Protein AF-A0AAJ1WR06-F1 (afdb_monomer)

Sequence (76 aa):
MTFETLCKQVAHLLDEPEATISETENLLDRGLDSIRMMSLVESWRQDGVEVDFITLAENPTLSHWWELISSAKRHA

Foldseek 3Di:
DDLVVLLVLLCVQLVHDSVPADQQDQSVVSVDDLVSLVVVCVVCVVVVFHDDSVQCNVRVGSNSVNVSRVVSVVVD

Solvent-accessible surface area (backbone atoms only — not comparable to full-atom values): 4466 Å² total; per-residue (Å²): 143,54,69,69,59,51,45,47,52,52,18,60,74,57,76,43,61,53,90,75,60,59,48,83,41,57,40,55,83,70,63,50,48,72,69,61,50,51,54,50,44,52,53,36,43,75,73,70,35,77,69,55,68,66,67,42,65,76,46,42,18,53,53,56,48,46,52,52,51,60,50,39,61,73,78,110

Secondary structure (DSSP, 8-state):
--HHHHHHHHHHHHTS-GGG--TTS-TTTTT--HHHHHHHHHHHHHTT----HHHHHHS--HHHHHHHHHHHGGG-

Organism: NCBI:txid1553429

Radius of gyration: 11.36 Å; Cα contacts (8 Å, |Δi|>4): 67; chains: 1; bounding box: 27×22×30 Å

pLDDT: mean 89.04, std 8.28, range [45.12, 94.5]

Mean predicted aligned error: 3.72 Å

InterPro domains:
  IPR009081 Phosphopantetheine binding ACP domain [PF00550] (5-64)
  IPR009081 Phosphopantetheine binding ACP domain [PS50075] (1-73)
  IPR036736 ACP-like superfamily [G3DSA:1.10.1200.10] (1-73)
  IPR036736 ACP-like superfamily [SSF47336] (2-69)

Structure (mmCIF, N/CA/C/O backbone):
data_AF-A0AAJ1WR06-F1
#
_entry.id   AF-A0AAJ1WR06-F1
#
loop_
_atom_site.group_PDB
_atom_site.id
_atom_site.type_symbol
_atom_site.label_atom_id
_atom_site.label_alt_id
_atom_site.label_comp_id
_atom_site.label_asym_id
_atom_site.label_entity_id
_atom_site.label_seq_id
_atom_site.pdbx_PDB_ins_code
_atom_site.Cartn_x
_atom_site.Cartn_y
_atom_site.Cartn_z
_atom_site.occupancy
_atom_site.B_iso_or_equiv
_atom_site.auth_seq_id
_atom_site.auth_comp_id
_atom_site.auth_asym_id
_atom_site.auth_atom_id
_atom_site.pdbx_PDB_model_num
ATOM 1 N N . MET A 1 1 ? -12.478 -2.315 2.894 1.00 84.06 1 MET A N 1
ATOM 2 C CA . MET A 1 1 ? -11.403 -3.025 2.149 1.00 84.06 1 MET A CA 1
ATOM 3 C C . MET A 1 1 ? -11.301 -4.561 2.339 1.00 84.06 1 MET A C 1
ATOM 5 O O . MET A 1 1 ? -11.663 -5.047 3.413 1.00 84.06 1 MET A O 1
ATOM 9 N N . THR A 1 2 ? -10.794 -5.278 1.310 1.00 90.56 2 THR A N 1
ATOM 10 C CA . THR A 1 2 ? -10.360 -6.707 1.244 1.00 90.56 2 THR A CA 1
ATOM 11 C C . THR A 1 2 ? -8.887 -6.824 0.785 1.00 90.56 2 THR A C 1
ATOM 13 O O . THR A 1 2 ? -8.356 -5.842 0.267 1.00 90.56 2 THR A O 1
ATOM 16 N N . PHE A 1 3 ? -8.238 -7.994 0.926 1.00 90.75 3 PHE A N 1
ATOM 17 C CA . PHE A 1 3 ? -6.837 -8.202 0.501 1.00 90.75 3 PHE A CA 1
ATOM 18 C C . PHE A 1 3 ? -6.636 -7.996 -1.006 1.00 90.75 3 PHE A C 1
ATOM 20 O O . PHE A 1 3 ? -5.723 -7.294 -1.423 1.00 90.75 3 PHE A O 1
ATOM 27 N N . GLU A 1 4 ? -7.550 -8.520 -1.822 1.00 91.19 4 GLU A N 1
ATOM 28 C CA . GLU A 1 4 ? -7.532 -8.335 -3.278 1.00 91.19 4 GLU A CA 1
ATOM 29 C C . GLU A 1 4 ? -7.574 -6.847 -3.663 1.00 91.19 4 GLU A C 1
ATOM 31 O O . GLU A 1 4 ? -6.826 -6.392 -4.522 1.00 91.19 4 GLU A O 1
ATOM 36 N N . THR A 1 5 ? -8.379 -6.047 -2.952 1.00 91.19 5 THR A N 1
ATOM 37 C CA . THR A 1 5 ? -8.449 -4.593 -3.173 1.00 91.19 5 THR A CA 1
ATOM 38 C C . THR A 1 5 ? -7.139 -3.895 -2.798 1.00 91.19 5 THR A C 1
ATOM 40 O O . THR A 1 5 ? -6.751 -2.926 -3.449 1.00 91.19 5 THR A O 1
ATOM 43 N N . LEU A 1 6 ? -6.456 -4.357 -1.746 1.00 92.25 6 LEU A N 1
ATOM 44 C CA . LEU A 1 6 ? -5.145 -3.843 -1.343 1.00 92.25 6 LEU A CA 1
ATOM 45 C C . LEU A 1 6 ? -4.086 -4.154 -2.411 1.00 92.25 6 LEU A C 1
ATOM 47 O O . LEU A 1 6 ? -3.414 -3.238 -2.881 1.00 92.25 6 LEU A O 1
ATOM 51 N N . CYS A 1 7 ? -3.989 -5.418 -2.833 1.00 93.00 7 CYS A N 1
ATOM 52 C CA . CYS A 1 7 ? -3.051 -5.845 -3.871 1.00 93.00 7 CYS A CA 1
ATOM 53 C C . CYS A 1 7 ? -3.288 -5.075 -5.176 1.00 93.00 7 CYS A C 1
ATOM 55 O O . CYS A 1 7 ? -2.359 -4.491 -5.727 1.00 93.00 7 CYS A O 1
ATOM 57 N N . LYS A 1 8 ? -4.549 -4.948 -5.603 1.00 92.94 8 LYS A N 1
ATOM 58 C CA . LYS A 1 8 ? -4.927 -4.193 -6.801 1.00 92.94 8 LYS A CA 1
ATOM 59 C C . LYS A 1 8 ? -4.531 -2.716 -6.743 1.00 92.94 8 LYS A C 1
ATOM 61 O O . LYS A 1 8 ? -4.087 -2.171 -7.749 1.00 92.94 8 LYS A O 1
ATOM 66 N N . GLN A 1 9 ? -4.688 -2.058 -5.592 1.00 92.50 9 GLN A N 1
ATOM 67 C CA . GLN A 1 9 ? -4.256 -0.666 -5.419 1.00 92.50 9 GLN A CA 1
ATOM 68 C C . GLN A 1 9 ? -2.740 -0.525 -5.575 1.00 92.50 9 GLN A C 1
ATOM 70 O O . GLN A 1 9 ? -2.276 0.366 -6.279 1.00 92.50 9 GLN A O 1
ATOM 75 N N . VAL A 1 10 ? -1.972 -1.415 -4.947 1.00 92.62 10 VAL A N 1
ATOM 76 C CA . VAL A 1 10 ? -0.507 -1.401 -5.023 1.00 92.62 10 VAL A CA 1
ATOM 77 C C . VAL A 1 10 ? -0.020 -1.726 -6.434 1.00 92.62 10 VAL A C 1
ATOM 79 O O . VAL A 1 10 ? 0.802 -0.991 -6.973 1.00 92.62 10 VAL A O 1
ATOM 82 N N . ALA A 1 11 ? -0.581 -2.757 -7.063 1.00 93.19 11 ALA A N 1
ATOM 83 C CA . ALA A 1 11 ? -0.296 -3.143 -8.441 1.00 93.19 11 ALA A CA 1
ATOM 84 C C . ALA A 1 11 ? -0.560 -1.983 -9.419 1.00 93.19 11 ALA A C 1
ATOM 86 O O . ALA A 1 11 ? 0.290 -1.649 -10.240 1.00 93.19 11 ALA A O 1
ATOM 87 N N . HIS A 1 12 ? -1.688 -1.280 -9.258 1.00 92.19 12 HIS A N 1
ATOM 88 C CA . HIS A 1 12 ? -2.003 -0.094 -10.055 1.00 92.19 12 HIS A CA 1
ATOM 89 C C . HIS A 1 12 ? -0.997 1.050 -9.857 1.00 92.19 12 HIS A C 1
ATOM 91 O O . HIS A 1 12 ? -0.654 1.734 -10.815 1.00 92.19 12 HIS A O 1
ATOM 97 N N . LEU A 1 13 ? -0.507 1.260 -8.632 1.00 91.06 13 LEU A N 1
ATOM 98 C CA . LEU A 1 13 ? 0.499 2.287 -8.351 1.00 91.06 13 LEU A CA 1
ATOM 99 C C . LEU A 1 13 ? 1.867 1.944 -8.944 1.00 91.06 13 LEU A C 1
ATOM 101 O O . LEU A 1 13 ? 2.584 2.851 -9.357 1.00 91.06 13 LEU A O 1
ATOM 105 N N . LEU A 1 14 ? 2.216 0.660 -8.986 1.00 90.81 14 LEU A N 1
ATOM 106 C CA . LEU A 1 14 ? 3.457 0.155 -9.572 1.00 90.81 14 LEU A CA 1
ATOM 107 C C . LEU A 1 14 ? 3.386 -0.006 -11.099 1.00 90.81 14 LEU A C 1
ATOM 109 O O . LEU A 1 14 ? 4.418 -0.228 -11.721 1.00 90.81 14 LEU A O 1
ATOM 113 N N . ASP A 1 15 ? 2.202 0.156 -11.700 1.00 91.06 15 ASP A N 1
ATOM 114 C CA . ASP A 1 15 ? 1.931 -0.158 -13.113 1.00 91.06 15 ASP A CA 1
ATOM 115 C C . ASP A 1 15 ? 2.279 -1.622 -13.462 1.00 91.06 15 ASP A C 1
ATOM 117 O O . ASP A 1 15 ? 2.709 -1.957 -14.563 1.00 91.06 15 ASP A O 1
ATOM 121 N N . GLU A 1 16 ? 2.088 -2.517 -12.491 1.00 91.44 16 GLU A N 1
ATOM 122 C CA . GLU A 1 16 ? 2.374 -3.945 -12.597 1.00 91.44 16 GLU A CA 1
ATOM 123 C C . GLU A 1 16 ? 1.086 -4.774 -12.454 1.00 91.44 16 GLU A C 1
ATOM 125 O O . GLU A 1 16 ? 0.111 -4.333 -11.840 1.00 91.44 16 GLU A O 1
ATOM 130 N N . PRO A 1 17 ? 1.039 -5.997 -13.005 1.00 90.12 17 PRO A N 1
ATOM 131 C CA . PRO A 1 17 ? -0.057 -6.920 -12.735 1.00 90.12 17 PRO A CA 1
ATOM 132 C C . PRO A 1 17 ? -0.013 -7.436 -11.286 1.00 90.12 17 PRO A C 1
ATOM 134 O O . PRO A 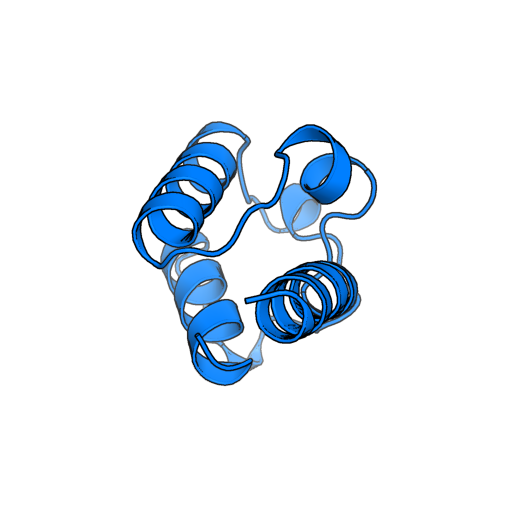1 17 ? 1.037 -7.788 -10.765 1.00 90.12 17 PRO A O 1
ATOM 137 N N . GLU A 1 18 ? -1.177 -7.595 -10.655 1.00 88.94 18 GLU A N 1
ATOM 138 C CA . GLU A 1 18 ? -1.304 -8.125 -9.282 1.00 88.94 18 GLU A CA 1
ATOM 139 C C . GLU A 1 18 ? -0.609 -9.482 -9.073 1.00 88.94 18 GLU A C 1
ATOM 141 O O . GLU A 1 18 ? -0.075 -9.748 -8.002 1.00 88.94 18 GLU A O 1
ATOM 146 N N . ALA A 1 19 ? -0.549 -10.315 -10.117 1.00 88.00 19 ALA A N 1
ATOM 147 C CA . ALA A 1 19 ? 0.104 -11.620 -10.079 1.00 88.00 19 ALA A CA 1
ATOM 148 C C . ALA A 1 19 ? 1.637 -11.552 -9.951 1.00 88.00 19 ALA A C 1
ATOM 150 O O . ALA A 1 19 ? 2.255 -12.568 -9.635 1.00 88.00 19 ALA A O 1
ATOM 151 N N . THR A 1 20 ? 2.264 -10.400 -10.225 1.00 88.69 20 THR A N 1
ATOM 152 C CA . THR A 1 20 ? 3.714 -10.222 -10.048 1.00 88.69 20 THR A CA 1
ATOM 153 C C . THR A 1 20 ? 4.074 -9.636 -8.694 1.00 88.69 20 THR A C 1
ATOM 155 O O . THR A 1 20 ? 5.254 -9.657 -8.359 1.00 88.69 20 THR A O 1
ATOM 158 N N . ILE A 1 21 ? 3.112 -9.144 -7.909 1.00 90.06 21 ILE A N 1
ATOM 159 C CA . ILE A 1 21 ? 3.368 -8.586 -6.580 1.00 90.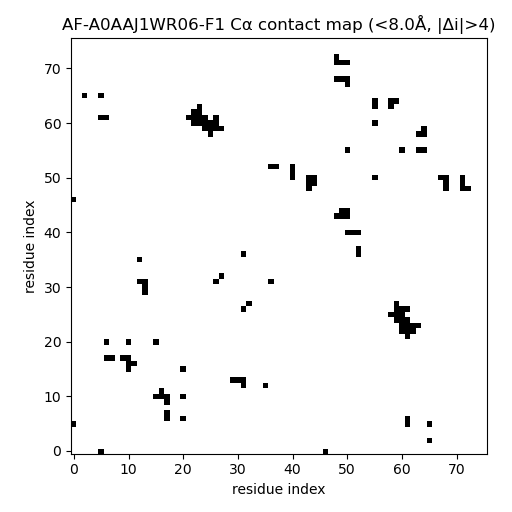06 21 ILE A CA 1
ATOM 160 C C . ILE A 1 21 ? 3.302 -9.713 -5.544 1.00 90.06 21 ILE A C 1
ATOM 162 O O . ILE A 1 21 ? 2.239 -10.288 -5.313 1.00 90.06 21 ILE A O 1
ATOM 166 N N . SER A 1 22 ? 4.422 -10.030 -4.891 1.00 90.56 22 SER A N 1
ATOM 167 C CA . SER A 1 22 ? 4.407 -10.971 -3.769 1.00 90.56 22 SER A CA 1
ATOM 168 C C . SER A 1 22 ? 3.969 -10.288 -2.479 1.00 90.56 22 SER A C 1
ATOM 170 O O . SER A 1 22 ? 4.217 -9.103 -2.248 1.00 90.56 22 SER A O 1
ATOM 172 N N . GLU A 1 23 ? 3.374 -11.065 -1.581 1.00 92.12 23 GLU A N 1
ATOM 173 C CA . GLU A 1 23 ? 2.827 -10.526 -0.342 1.00 92.12 23 GLU A CA 1
ATOM 174 C C . GLU A 1 23 ? 3.913 -10.081 0.651 1.00 92.12 23 GLU A C 1
ATOM 176 O O . GLU A 1 23 ? 3.721 -9.141 1.422 1.00 92.12 23 GLU A O 1
ATOM 181 N N . THR A 1 24 ? 5.071 -10.743 0.604 1.00 91.81 24 THR A N 1
ATOM 182 C CA . THR A 1 24 ? 6.183 -10.567 1.550 1.00 91.81 24 THR A CA 1
ATOM 183 C C . THR A 1 24 ? 7.328 -9.726 0.989 1.00 91.81 24 THR A C 1
ATOM 185 O O . THR A 1 24 ? 8.359 -9.577 1.642 1.00 91.81 24 THR A O 1
ATOM 188 N N . GLU A 1 25 ? 7.200 -9.234 -0.241 1.00 92.00 25 GLU A N 1
ATOM 189 C CA . GLU A 1 25 ? 8.227 -8.421 -0.888 1.00 92.00 25 GLU A CA 1
ATOM 190 C C . GLU A 1 25 ? 8.153 -6.966 -0.444 1.00 92.00 25 GLU A C 1
ATOM 192 O O . GLU A 1 25 ? 7.083 -6.433 -0.149 1.00 92.00 25 GLU A O 1
ATOM 197 N N . ASN A 1 26 ? 9.315 -6.316 -0.419 1.00 92.38 26 ASN A N 1
ATOM 198 C CA . ASN A 1 26 ? 9.402 -4.905 -0.097 1.00 92.38 26 ASN A CA 1
AT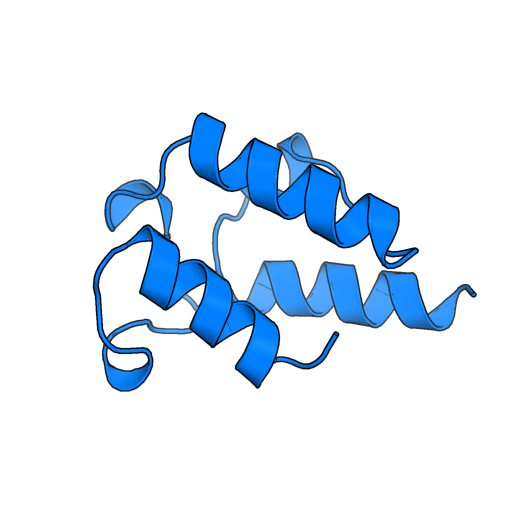OM 199 C C . ASN A 1 26 ? 8.910 -4.072 -1.289 1.00 92.38 26 ASN A C 1
ATOM 201 O O . ASN A 1 26 ? 9.563 -3.999 -2.328 1.00 92.38 26 ASN A O 1
ATOM 205 N N . LEU A 1 27 ? 7.765 -3.417 -1.124 1.00 92.75 27 LEU A N 1
ATOM 206 C CA . LEU A 1 27 ? 7.135 -2.610 -2.164 1.00 92.75 27 LEU A CA 1
ATOM 207 C C . LEU A 1 27 ? 7.948 -1.356 -2.516 1.00 92.75 27 LEU A C 1
ATOM 209 O O . LEU A 1 27 ? 7.863 -0.881 -3.645 1.00 92.75 27 LEU A O 1
ATOM 213 N N . LEU A 1 28 ? 8.762 -0.830 -1.5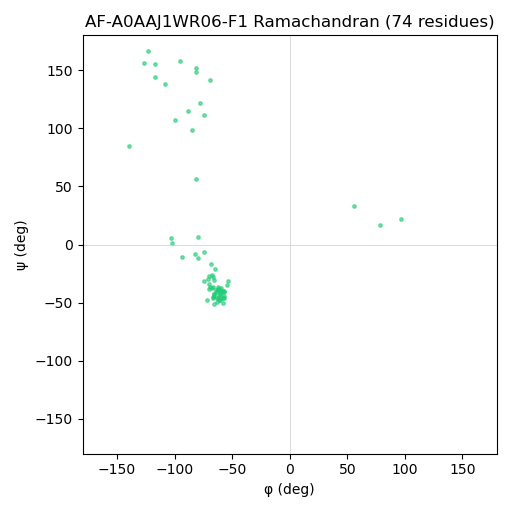94 1.00 91.12 28 LEU A N 1
ATOM 214 C CA . LEU A 1 28 ? 9.640 0.307 -1.890 1.00 91.12 28 LEU A CA 1
ATOM 215 C C . LEU A 1 28 ? 10.743 -0.096 -2.878 1.00 91.12 28 LEU A C 1
ATOM 217 O O . LEU A 1 28 ? 11.059 0.669 -3.783 1.00 91.12 28 LEU A O 1
ATOM 221 N N . ASP A 1 29 ? 11.271 -1.319 -2.755 1.00 91.50 29 ASP A N 1
ATOM 222 C CA . ASP A 1 29 ? 12.259 -1.876 -3.694 1.00 91.50 29 ASP A CA 1
ATOM 223 C C . ASP A 1 29 ? 11.658 -2.098 -5.095 1.00 91.50 29 ASP A C 1
ATOM 225 O O . ASP A 1 29 ? 12.339 -1.957 -6.108 1.00 91.50 29 ASP A O 1
ATOM 229 N N . ARG A 1 30 ? 10.341 -2.339 -5.161 1.00 89.56 30 ARG A N 1
ATOM 230 C CA . ARG A 1 30 ? 9.568 -2.421 -6.411 1.00 89.56 30 ARG A CA 1
ATOM 231 C C . ARG A 1 30 ? 9.295 -1.065 -7.072 1.00 89.56 30 ARG A C 1
ATOM 233 O O . ARG A 1 30 ? 8.774 -1.036 -8.181 1.00 89.56 30 ARG A O 1
ATOM 240 N N . GLY A 1 31 ? 9.638 0.053 -6.430 1.00 89.62 31 GLY A N 1
ATOM 241 C CA . GLY A 1 31 ? 9.379 1.400 -6.954 1.00 89.62 31 GLY A CA 1
ATOM 242 C C . GLY A 1 31 ? 8.109 2.054 -6.408 1.00 89.62 31 GLY A C 1
ATOM 243 O O . GLY A 1 31 ? 7.556 2.965 -7.032 1.00 89.62 31 GLY A O 1
ATOM 244 N N . LEU A 1 32 ? 7.614 1.604 -5.251 1.00 92.19 32 LEU A N 1
ATOM 245 C CA . LEU A 1 32 ? 6.582 2.334 -4.529 1.00 92.19 32 LEU A CA 1
ATOM 246 C C . LEU A 1 32 ? 7.211 3.514 -3.779 1.00 92.19 32 LEU A C 1
ATOM 248 O O . LEU A 1 32 ? 8.061 3.337 -2.913 1.00 92.19 32 LEU A O 1
ATOM 252 N N . ASP A 1 33 ? 6.751 4.725 -4.078 1.00 90.94 33 ASP A N 1
ATOM 253 C CA . ASP A 1 33 ? 7.257 5.942 -3.444 1.00 90.94 33 ASP A CA 1
ATOM 254 C C . ASP A 1 33 ? 6.411 6.393 -2.248 1.00 90.94 33 ASP A C 1
ATOM 256 O O . ASP A 1 33 ? 5.200 6.155 -2.176 1.00 90.94 33 ASP A O 1
ATOM 260 N N . SER A 1 34 ? 7.018 7.189 -1.363 1.0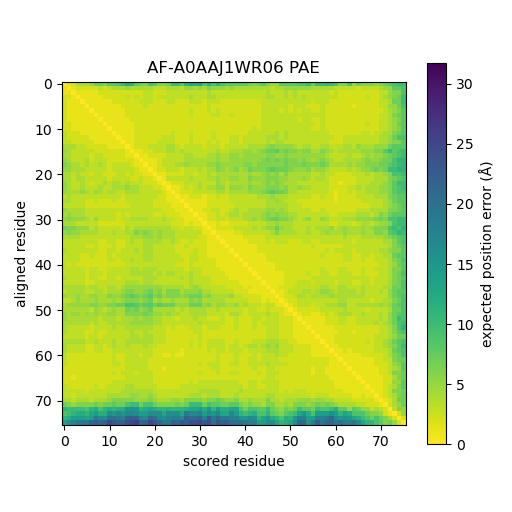0 89.38 34 SER A N 1
ATOM 261 C CA . SER A 1 34 ? 6.353 7.765 -0.185 1.00 89.38 34 SER A CA 1
ATOM 262 C C . SER A 1 34 ? 5.079 8.549 -0.524 1.00 89.38 34 SER A C 1
ATOM 264 O O . SER A 1 34 ? 4.115 8.504 0.234 1.00 89.38 34 SER A O 1
ATOM 266 N N . ILE A 1 35 ? 5.041 9.237 -1.672 1.00 90.62 35 ILE A N 1
ATOM 267 C CA . ILE A 1 35 ? 3.876 10.025 -2.122 1.00 90.62 35 ILE A CA 1
ATOM 268 C C . ILE A 1 35 ? 2.682 9.111 -2.429 1.00 90.62 35 ILE A C 1
ATOM 270 O O . ILE A 1 35 ? 1.551 9.373 -2.009 1.00 90.62 35 ILE A O 1
ATOM 274 N N . ARG A 1 36 ? 2.940 8.013 -3.147 1.00 90.69 36 ARG A N 1
ATOM 275 C CA . ARG A 1 36 ? 1.930 7.005 -3.492 1.00 90.69 36 ARG A CA 1
ATOM 276 C C . ARG A 1 36 ? 1.408 6.334 -2.225 1.00 90.69 36 ARG A C 1
ATOM 278 O O . ARG A 1 36 ? 0.203 6.169 -2.061 1.00 90.69 36 ARG A O 1
ATOM 285 N N . MET A 1 37 ? 2.307 6.048 -1.288 1.00 92.06 37 MET A N 1
ATOM 286 C CA . MET A 1 37 ? 1.967 5.464 0.004 1.00 92.06 37 MET A CA 1
ATOM 287 C C . MET A 1 37 ? 1.122 6.403 0.877 1.00 92.06 37 MET A C 1
ATOM 289 O O . MET A 1 37 ? 0.131 5.971 1.455 1.00 92.06 37 MET A O 1
ATOM 293 N N . MET A 1 38 ? 1.447 7.698 0.924 1.00 91.88 38 MET A N 1
ATOM 294 C CA . MET A 1 38 ? 0.617 8.697 1.608 1.00 91.88 38 MET A CA 1
ATOM 295 C C . MET A 1 38 ? -0.790 8.786 1.009 1.00 91.88 38 MET A C 1
ATOM 297 O O . MET A 1 38 ? -1.762 8.877 1.755 1.00 91.88 38 MET A O 1
ATOM 301 N N . SER A 1 39 ? -0.903 8.684 -0.317 1.00 91.75 39 SER A N 1
ATOM 302 C CA . SER A 1 39 ? -2.200 8.674 -1.006 1.00 91.75 39 SER A CA 1
ATOM 303 C C . SER A 1 39 ? -3.046 7.451 -0.616 1.00 91.75 39 SER A C 1
ATOM 305 O O . SER A 1 39 ? -4.248 7.579 -0.392 1.00 91.75 39 SER A O 1
ATOM 307 N N . LEU A 1 40 ? -2.422 6.273 -0.467 1.00 92.44 40 LEU A N 1
ATOM 308 C CA . LEU A 1 40 ? -3.093 5.067 0.039 1.00 92.44 40 LEU A CA 1
ATOM 309 C C . LEU A 1 40 ? -3.587 5.249 1.473 1.00 92.44 40 LEU A C 1
ATOM 311 O O . LEU A 1 40 ? -4.752 4.981 1.757 1.00 92.44 40 LEU A O 1
ATOM 315 N N . VAL A 1 41 ? -2.718 5.733 2.365 1.00 91.94 41 VAL A N 1
ATOM 316 C CA . VAL A 1 41 ? -3.062 5.976 3.775 1.00 91.94 41 VAL A CA 1
ATOM 317 C C . VAL A 1 41 ? -4.251 6.919 3.886 1.00 91.94 41 VAL A C 1
ATOM 319 O O . VAL A 1 41 ? -5.180 6.650 4.645 1.00 91.94 41 VAL A O 1
ATOM 322 N N . GLU A 1 42 ? -4.245 8.010 3.124 1.00 91.81 42 GLU A N 1
ATOM 323 C CA . GLU A 1 42 ? -5.350 8.962 3.112 1.00 91.81 42 GLU A CA 1
ATOM 324 C C . GLU A 1 42 ? -6.644 8.309 2.610 1.00 91.81 42 GLU A C 1
ATOM 326 O O . GLU A 1 42 ? -7.675 8.422 3.272 1.00 91.81 42 GLU A O 1
ATOM 331 N N . SER A 1 43 ? -6.585 7.542 1.515 1.00 90.81 43 SER A N 1
ATOM 332 C CA . SER A 1 43 ? -7.742 6.805 0.996 1.00 90.81 43 SER A CA 1
ATOM 333 C C . SER A 1 43 ? -8.305 5.806 2.008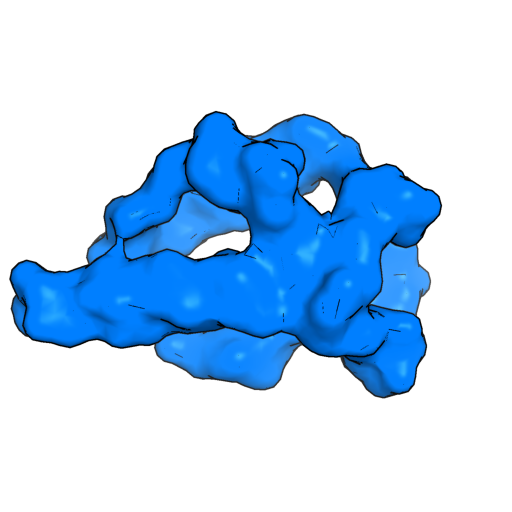 1.00 90.81 43 SER A C 1
ATOM 335 O O . SER A 1 43 ? -9.522 5.681 2.132 1.00 90.81 43 SER A O 1
ATOM 337 N N . TRP A 1 44 ? -7.451 5.084 2.729 1.00 91.25 44 TRP A N 1
ATOM 338 C CA . TRP A 1 44 ? -7.886 4.114 3.732 1.00 91.25 44 TRP A CA 1
ATOM 339 C C . TRP A 1 44 ? -8.500 4.807 4.946 1.00 91.25 44 TRP A C 1
ATOM 341 O O . TRP A 1 44 ? -9.547 4.371 5.419 1.00 91.25 44 TRP A O 1
ATOM 351 N N . ARG A 1 45 ? -7.945 5.945 5.379 1.00 89.56 45 ARG A N 1
ATOM 352 C CA . ARG A 1 45 ? -8.541 6.774 6.437 1.00 89.56 45 ARG A CA 1
ATOM 353 C C . ARG A 1 45 ? -9.941 7.264 6.066 1.00 89.56 45 ARG A C 1
ATOM 355 O O . ARG A 1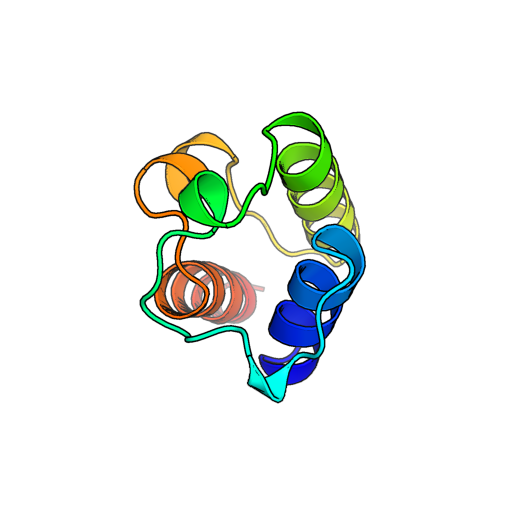 45 ? -10.816 7.267 6.925 1.00 89.56 45 ARG A O 1
ATOM 362 N N . GLN A 1 46 ? -10.181 7.612 4.799 1.00 88.62 46 GLN A N 1
ATOM 363 C CA . GLN A 1 46 ? -11.529 7.950 4.317 1.00 88.62 46 GLN A CA 1
ATOM 364 C C . GLN A 1 46 ? -12.496 6.746 4.344 1.00 88.62 46 GLN A C 1
ATOM 366 O O . GLN A 1 46 ? -13.686 6.939 4.574 1.00 88.62 46 GLN A O 1
ATOM 371 N N . ASP A 1 47 ? -12.002 5.511 4.173 1.00 85.94 47 ASP A N 1
ATOM 372 C CA . ASP A 1 47 ? -12.776 4.254 4.308 1.00 85.94 47 ASP A CA 1
ATOM 373 C C . ASP A 1 47 ? -12.960 3.822 5.783 1.00 85.94 47 ASP A C 1
ATOM 375 O O . ASP A 1 47 ? -13.458 2.729 6.053 1.00 85.94 47 ASP A O 1
ATOM 379 N N . GLY A 1 48 ? -12.537 4.652 6.750 1.00 86.75 48 GLY A N 1
ATOM 380 C CA . GLY A 1 48 ? -12.589 4.352 8.186 1.00 86.75 48 GLY A CA 1
ATOM 381 C C . GLY A 1 48 ? -11.478 3.419 8.679 1.00 86.75 48 GLY A C 1
ATOM 382 O O . GLY A 1 48 ? -11.593 2.831 9.751 1.00 86.75 48 GLY A O 1
ATOM 383 N N . VAL A 1 49 ? -10.409 3.246 7.901 1.00 88.81 49 VAL A N 1
ATOM 384 C CA . VAL A 1 49 ? -9.250 2.422 8.255 1.00 88.81 49 VAL A CA 1
ATOM 385 C C . VAL A 1 49 ? -8.127 3.321 8.770 1.00 88.81 49 VAL A C 1
ATOM 387 O O . VAL A 1 49 ? -7.461 4.027 8.011 1.00 88.81 49 VAL A O 1
ATOM 390 N N . GLU A 1 50 ? -7.893 3.278 10.077 1.00 86.56 50 GLU A N 1
ATOM 391 C CA . GLU A 1 50 ? -6.836 4.049 10.729 1.00 86.56 50 GLU A CA 1
ATOM 392 C C . GLU A 1 50 ? -5.498 3.306 10.668 1.00 86.56 50 GLU A C 1
ATOM 394 O O . GLU A 1 50 ? -5.218 2.421 11.473 1.00 86.56 50 GLU A O 1
ATOM 399 N N . VAL A 1 51 ? -4.651 3.677 9.705 1.00 89.62 51 VAL A N 1
ATOM 400 C CA . VAL A 1 51 ? -3.247 3.244 9.659 1.00 89.62 51 VAL A CA 1
ATOM 401 C C . VAL A 1 51 ? -2.300 4.434 9.543 1.00 89.62 51 VAL A C 1
ATOM 403 O O . VAL A 1 51 ? -2.680 5.525 9.091 1.00 89.62 51 VAL A O 1
ATOM 406 N N . ASP A 1 52 ? -1.057 4.228 9.977 1.00 88.25 52 ASP A N 1
ATOM 407 C CA . ASP A 1 52 ? -0.010 5.242 9.947 1.00 88.25 52 ASP A CA 1
ATOM 408 C C . ASP A 1 52 ? 1.046 4.946 8.881 1.00 88.25 52 ASP A C 1
ATOM 410 O O . ASP A 1 52 ? 1.485 3.809 8.710 1.00 88.25 52 ASP A O 1
ATOM 414 N N . PHE A 1 53 ? 1.471 5.997 8.178 1.00 89.56 53 PHE A N 1
ATOM 415 C CA . PHE A 1 53 ? 2.512 5.909 7.160 1.00 89.56 53 PHE A CA 1
ATOM 416 C C . PHE A 1 53 ? 3.816 5.333 7.723 1.00 89.56 53 PHE A C 1
ATOM 418 O O . PHE A 1 53 ? 4.454 4.536 7.042 1.00 89.56 53 PHE A O 1
ATOM 425 N N . ILE A 1 54 ? 4.205 5.712 8.946 1.00 90.81 54 ILE A N 1
ATOM 426 C CA . ILE A 1 54 ? 5.456 5.258 9.562 1.00 90.81 54 ILE A CA 1
ATOM 427 C C . ILE A 1 54 ? 5.421 3.739 9.714 1.00 90.81 54 ILE A C 1
ATOM 429 O O . ILE A 1 54 ? 6.331 3.062 9.250 1.00 90.81 54 ILE A O 1
ATOM 433 N N . THR A 1 55 ? 4.323 3.195 10.241 1.00 90.81 55 THR A N 1
ATOM 434 C CA . THR A 1 55 ? 4.147 1.747 10.415 1.00 90.81 55 THR A CA 1
ATOM 435 C C . THR A 1 55 ? 4.153 0.994 9.081 1.00 90.81 55 THR A C 1
ATOM 437 O O . THR A 1 55 ? 4.688 -0.111 8.988 1.00 90.81 55 THR A O 1
ATOM 440 N N . LEU A 1 56 ? 3.589 1.588 8.024 1.00 92.31 56 LEU A N 1
ATOM 441 C CA . LEU A 1 56 ? 3.652 1.008 6.679 1.00 92.31 56 LEU A CA 1
ATOM 442 C C . LEU A 1 56 ? 5.070 1.051 6.099 1.00 92.31 56 LEU A C 1
ATOM 444 O O . LEU A 1 56 ? 5.460 0.114 5.409 1.00 92.31 56 LEU A O 1
ATOM 448 N N . ALA A 1 57 ? 5.827 2.116 6.370 1.00 91.81 57 ALA A N 1
ATOM 449 C CA . ALA A 1 57 ? 7.180 2.317 5.857 1.00 91.81 57 ALA A CA 1
ATOM 450 C C . ALA A 1 57 ? 8.210 1.427 6.564 1.00 91.81 57 ALA A C 1
ATOM 452 O O . ALA A 1 57 ? 9.190 1.024 5.943 1.00 91.81 57 ALA A O 1
ATOM 453 N N . GLU A 1 58 ? 7.991 1.105 7.843 1.00 93.25 58 GLU A N 1
ATOM 454 C CA . GLU A 1 58 ? 8.836 0.181 8.608 1.00 93.25 58 GLU A CA 1
ATOM 455 C C . GLU A 1 58 ? 8.826 -1.230 8.015 1.00 93.25 58 GLU A C 1
ATOM 457 O O . GLU A 1 58 ? 9.864 -1.889 7.960 1.00 93.25 58 GLU A O 1
ATOM 462 N N . ASN A 1 59 ? 7.664 -1.685 7.545 1.00 93.75 59 ASN A N 1
ATOM 463 C CA . ASN A 1 59 ? 7.532 -2.973 6.880 1.00 93.75 59 ASN A CA 1
ATOM 464 C C . ASN A 1 59 ? 6.585 -2.850 5.671 1.00 93.75 59 ASN A C 1
ATOM 466 O O . ASN A 1 59 ? 5.379 -3.103 5.795 1.00 93.75 59 ASN A O 1
ATOM 470 N N . PRO A 1 60 ? 7.123 -2.435 4.506 1.00 93.94 60 PRO A N 1
ATOM 471 C CA . PRO A 1 60 ? 6.362 -2.119 3.300 1.00 93.94 60 PRO A CA 1
ATOM 472 C C . PRO A 1 60 ? 6.017 -3.389 2.516 1.00 93.94 60 PRO A C 1
ATOM 474 O O . PRO A 1 60 ? 6.387 -3.532 1.355 1.00 93.94 60 PRO A O 1
ATOM 477 N N . THR A 1 61 ? 5.355 -4.338 3.172 1.00 94.50 61 THR A N 1
ATOM 478 C CA . THR A 1 61 ? 4.926 -5.618 2.594 1.00 94.50 61 THR A CA 1
ATOM 479 C C . THR A 1 61 ? 3.403 -5.695 2.607 1.00 94.50 61 THR A C 1
ATOM 481 O O . THR A 1 61 ? 2.758 -5.228 3.551 1.00 94.50 61 THR A O 1
ATOM 484 N N . LEU A 1 62 ? 2.798 -6.299 1.578 1.00 93.62 62 LEU A N 1
ATOM 485 C CA . LEU A 1 62 ? 1.338 -6.438 1.519 1.00 93.62 62 LEU A CA 1
ATOM 486 C C . LEU A 1 62 ? 0.795 -7.259 2.692 1.00 93.62 62 LEU A C 1
ATOM 488 O O . LEU A 1 62 ? -0.261 -6.912 3.219 1.00 93.62 62 LEU A O 1
ATOM 492 N N . SER A 1 63 ? 1.500 -8.318 3.112 1.00 94.38 63 SER A N 1
ATOM 493 C CA . SER A 1 63 ? 1.093 -9.145 4.254 1.00 94.38 63 SER A CA 1
ATOM 494 C C . SER A 1 63 ? 0.959 -8.296 5.517 1.00 94.38 63 SER A C 1
ATOM 496 O O . SER A 1 63 ? -0.093 -8.304 6.151 1.00 94.38 63 SER A O 1
ATOM 498 N N . HIS A 1 64 ? 1.976 -7.489 5.835 1.00 94.06 64 HIS A N 1
ATOM 499 C CA . HIS A 1 64 ? 1.958 -6.638 7.024 1.00 94.06 64 HIS A CA 1
ATOM 500 C C . HIS A 1 64 ? 0.885 -5.553 6.939 1.00 94.06 64 HIS A C 1
ATOM 502 O O . HIS A 1 64 ? 0.150 -5.309 7.895 1.00 94.06 64 HIS A O 1
ATOM 508 N N . TRP A 1 65 ? 0.739 -4.923 5.774 1.00 93.75 65 TRP A N 1
ATOM 509 C CA . TRP A 1 65 ? -0.291 -3.910 5.559 1.00 93.75 65 TRP A CA 1
ATOM 510 C C . TRP A 1 65 ? -1.686 -4.497 5.761 1.00 93.75 65 TRP A C 1
ATOM 512 O O . TRP A 1 65 ? -2.524 -3.909 6.445 1.00 93.75 65 TRP A O 1
ATOM 522 N N . TRP A 1 66 ? -1.927 -5.694 5.229 1.00 93.44 66 TRP A N 1
ATOM 523 C CA . TRP A 1 66 ? -3.183 -6.403 5.410 1.00 93.44 66 TRP A CA 1
ATOM 524 C C . TRP A 1 66 ? -3.469 -6.750 6.872 1.00 93.44 66 TRP A C 1
ATOM 526 O O . TRP A 1 66 ? -4.608 -6.602 7.324 1.00 93.44 66 TRP A O 1
ATOM 536 N N . GLU A 1 67 ? -2.462 -7.161 7.640 1.00 92.00 67 GLU A N 1
ATOM 537 C CA . GLU A 1 67 ? -2.606 -7.392 9.080 1.00 92.00 67 GLU A CA 1
ATOM 538 C C . GLU A 1 67 ? -3.039 -6.117 9.816 1.00 92.00 67 GLU A C 1
ATOM 540 O O . GLU A 1 67 ? -4.011 -6.153 10.573 1.00 92.00 67 GLU A O 1
ATOM 545 N N . LEU A 1 68 ? -2.407 -4.974 9.529 1.00 90.88 68 LEU A N 1
ATOM 546 C CA . LEU A 1 68 ? -2.777 -3.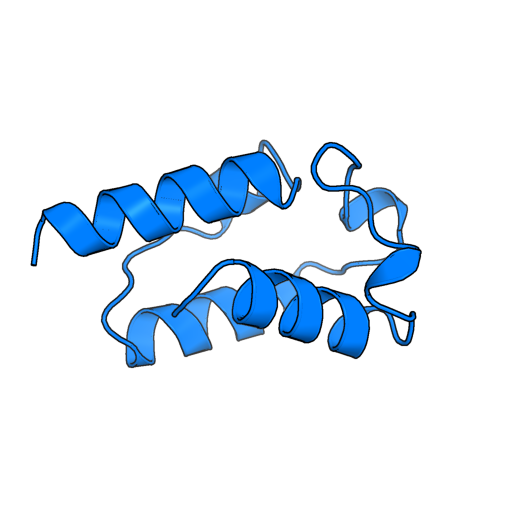682 10.120 1.00 90.88 68 LEU A CA 1
ATOM 547 C C . LEU A 1 68 ? -4.222 -3.299 9.784 1.00 90.88 68 LEU A C 1
ATOM 549 O O . LEU A 1 68 ? -5.009 -2.965 10.668 1.00 90.88 68 LEU A O 1
ATOM 553 N N . ILE A 1 69 ? -4.597 -3.408 8.511 1.00 89.81 69 ILE A N 1
ATOM 554 C CA . ILE A 1 69 ? -5.927 -3.044 8.008 1.00 89.81 69 ILE A CA 1
ATOM 555 C C . ILE A 1 69 ? -7.013 -3.971 8.578 1.00 89.81 69 ILE A C 1
ATOM 557 O O . ILE A 1 69 ? -8.086 -3.521 8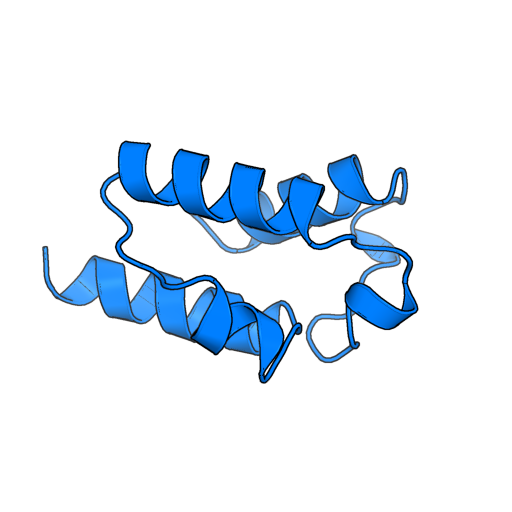.988 1.00 89.81 69 ILE A O 1
ATOM 561 N N . SER A 1 70 ? -6.759 -5.280 8.594 1.00 89.12 70 SER A N 1
ATOM 562 C CA . SER A 1 70 ? -7.696 -6.281 9.118 1.00 89.12 70 SER A CA 1
ATOM 563 C C . SER A 1 70 ? -7.829 -6.218 10.643 1.00 89.12 70 SER A C 1
ATOM 565 O O . SER A 1 70 ? -8.880 -6.569 11.187 1.00 89.12 70 SER A O 1
ATOM 567 N N . SER A 1 71 ? -6.790 -5.752 11.337 1.00 86.56 71 SER A N 1
ATOM 568 C CA . SER A 1 71 ? -6.830 -5.439 12.764 1.00 86.56 71 SER A CA 1
ATOM 569 C C . SER A 1 71 ? -7.639 -4.167 13.035 1.00 86.56 71 SER A C 1
ATOM 571 O O . SER A 1 71 ? -8.562 -4.201 13.846 1.00 86.56 71 SER A O 1
ATOM 573 N N . ALA A 1 72 ? -7.394 -3.084 12.287 1.00 80.25 72 ALA A N 1
ATOM 574 C CA . ALA A 1 72 ? -8.126 -1.820 12.418 1.00 80.25 72 ALA A CA 1
ATOM 575 C C . ALA A 1 72 ? -9.643 -2.005 12.235 1.00 80.25 72 ALA A C 1
ATOM 577 O O . ALA A 1 72 ? -10.440 -1.497 13.019 1.00 80.25 72 ALA A O 1
ATOM 578 N N . LYS A 1 73 ? -10.058 -2.838 11.272 1.00 69.31 73 LYS A N 1
ATOM 579 C CA . LYS A 1 73 ? -11.473 -3.179 11.057 1.00 69.31 73 LYS A CA 1
ATOM 580 C C . LYS A 1 73 ? -12.147 -3.945 12.196 1.00 69.31 73 LYS A C 1
ATOM 582 O O . LYS A 1 73 ? -13.371 -3.968 12.242 1.00 69.31 73 LYS A O 1
ATOM 587 N N . ARG A 1 74 ? -11.395 -4.615 13.073 1.00 61.00 74 ARG A N 1
ATOM 588 C CA . ARG A 1 74 ? -11.965 -5.339 14.223 1.00 61.00 74 ARG A CA 1
ATOM 589 C C . ARG A 1 74 ? -12.307 -4.427 15.399 1.00 61.00 74 ARG A C 1
ATOM 591 O O . ARG A 1 74 ? -12.982 -4.882 16.317 1.00 61.00 74 ARG A O 1
ATOM 598 N N . HIS A 1 75 ? -11.849 -3.179 15.369 1.00 50.81 75 HIS A N 1
ATOM 599 C CA . HIS A 1 75 ? -12.057 -2.201 16.433 1.00 50.81 75 HIS A CA 1
ATOM 600 C C . HIS A 1 75 ? -13.134 -1.147 16.115 1.00 50.81 75 HIS A C 1
ATOM 602 O O . HIS A 1 75 ? -13.321 -0.242 16.928 1.00 50.81 75 HIS A O 1
ATOM 608 N N . ALA A 1 76 ? -13.850 -1.283 14.991 1.00 45.12 76 ALA A N 1
ATOM 609 C CA . ALA A 1 76 ? -14.969 -0.424 14.586 1.00 45.12 76 ALA A CA 1
ATOM 610 C C . ALA A 1 76 ? -16.336 -1.082 14.834 1.00 45.12 76 ALA A C 1
ATOM 612 O O . ALA A 1 76 ? -16.449 -2.312 14.618 1.00 45.12 76 ALA A O 1
#

Nearest PDB structures (foldseek):
  2n6y-assembly1_A  TM=9.056E-01  e=8.151E-04  Yersinia pestis
  5ttb-assembly1_A  TM=8.574E-01  e=3.299E-03  Yersinia pestis
  2n6z-assembly1_A  TM=8.960E-01  e=5.365E-03  Yersinia pestis
  5ejd-assembly2_C  TM=7.769E-01  e=3.105E-03  Penicillium aethiopicum
  5ejd-assembly7_M  TM=8.094E-01  e=5.049E-03  Penicillium aethiopicum